Protein AF-A0AA96N0M4-F1 (afdb_monomer)

Sequence (70 aa):
MKRFLFAYRVVSTGTEGEFSVAMPDEEAAHKAIKARVADIEMTEEEDIEIGDLLKVLDLKDNYYECEGCT

Radius of gyration: 13.31 Å; Cα contacts (8 Å, |Δi|>4): 115; chains: 1; bounding box: 30×16×36 Å

Mean predicted aligned error: 6.76 Å

pLDDT: mean 87.13, std 16.37, range [39.91, 97.12]

Structure (mmCIF, N/CA/C/O backbone):
data_AF-A0AA96N0M4-F1
#
_entry.id   AF-A0AA96N0M4-F1
#
loop_
_atom_site.group_PDB
_atom_site.id
_atom_site.type_symbol
_atom_site.label_atom_id
_atom_site.label_alt_id
_atom_site.label_comp_id
_atom_site.label_asym_id
_atom_site.label_entity_id
_atom_site.label_seq_id
_atom_site.pdbx_PDB_ins_code
_atom_site.Cartn_x
_atom_site.Cartn_y
_ato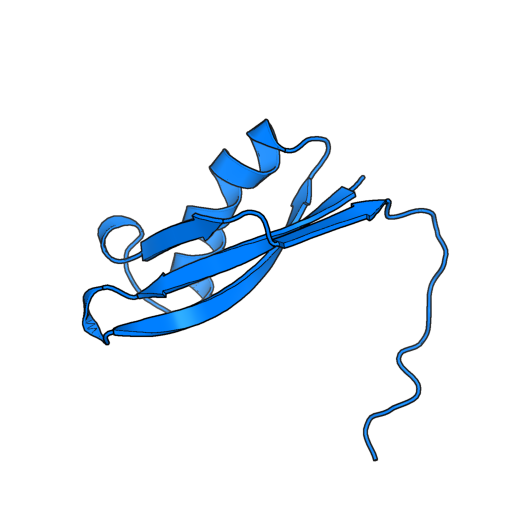m_site.Cartn_z
_atom_site.occupancy
_atom_site.B_iso_or_equiv
_atom_site.auth_seq_id
_atom_site.auth_comp_id
_atom_site.auth_asym_id
_atom_site.auth_atom_id
_atom_site.pdbx_PDB_model_num
ATOM 1 N N . MET A 1 1 ? 8.546 3.936 -14.849 1.00 85.56 1 MET A N 1
ATOM 2 C CA . MET A 1 1 ? 7.841 3.926 -13.546 1.00 85.56 1 MET A CA 1
ATOM 3 C C . MET A 1 1 ? 7.425 2.486 -13.281 1.00 85.56 1 MET A C 1
ATOM 5 O O . MET A 1 1 ? 7.221 1.760 -14.246 1.00 85.56 1 MET A O 1
ATOM 9 N N . LYS A 1 2 ? 7.358 2.033 -12.033 1.00 91.19 2 LYS A N 1
ATOM 10 C CA . LYS A 1 2 ? 7.020 0.643 -11.699 1.00 91.19 2 LYS A CA 1
ATOM 11 C C . LYS A 1 2 ? 5.763 0.620 -10.847 1.00 91.19 2 LYS A C 1
ATOM 13 O O . LYS A 1 2 ? 5.555 1.519 -10.041 1.00 91.19 2 LYS A O 1
ATOM 18 N N . ARG A 1 3 ? 4.913 -0.381 -11.043 1.00 94.12 3 ARG A N 1
ATOM 19 C CA . ARG A 1 3 ? 3.744 -0.635 -10.207 1.00 94.12 3 ARG A CA 1
ATOM 20 C C . ARG A 1 3 ? 4.084 -1.734 -9.210 1.00 94.12 3 ARG A C 1
ATOM 22 O O . ARG A 1 3 ? 4.415 -2.844 -9.613 1.00 94.12 3 ARG A O 1
ATOM 29 N N . PHE A 1 4 ? 4.008 -1.394 -7.933 1.00 94.81 4 PHE A N 1
ATOM 30 C CA . PHE A 1 4 ? 4.303 -2.262 -6.799 1.00 94.81 4 PHE A CA 1
ATOM 31 C C . PHE A 1 4 ? 2.983 -2.655 -6.148 1.00 94.81 4 PHE A C 1
ATOM 33 O O . PHE A 1 4 ? 2.235 -1.764 -5.754 1.00 94.81 4 PHE A O 1
ATOM 40 N N . LEU A 1 5 ? 2.678 -3.949 -6.102 1.00 96.25 5 LEU A N 1
ATOM 41 C CA . LEU A 1 5 ? 1.490 -4.517 -5.465 1.00 96.25 5 LEU A CA 1
ATOM 42 C C . LEU A 1 5 ? 1.869 -5.034 -4.080 1.00 96.25 5 LEU A C 1
ATOM 44 O O . LEU A 1 5 ? 2.716 -5.921 -3.983 1.00 96.25 5 LEU A O 1
ATOM 48 N N . PHE A 1 6 ? 1.226 -4.509 -3.045 1.00 97.06 6 PHE A N 1
ATOM 49 C CA . PHE A 1 6 ? 1.436 -4.896 -1.654 1.00 97.06 6 PHE A CA 1
ATOM 50 C C . PHE A 1 6 ? 0.199 -5.587 -1.098 1.00 97.06 6 PHE A C 1
ATOM 52 O O . PHE A 1 6 ? -0.922 -5.177 -1.405 1.00 97.06 6 PHE A O 1
ATOM 59 N N . ALA A 1 7 ? 0.418 -6.575 -0.236 1.00 97.12 7 ALA A N 1
ATOM 60 C CA . ALA A 1 7 ? -0.598 -7.002 0.712 1.00 97.12 7 ALA A CA 1
ATOM 61 C C . ALA A 1 7 ? -0.771 -5.928 1.796 1.00 97.12 7 ALA A C 1
ATOM 63 O O . ALA A 1 7 ? 0.197 -5.276 2.199 1.00 97.12 7 ALA A O 1
ATOM 64 N N . TYR A 1 8 ? -1.986 -5.758 2.300 1.00 96.50 8 TYR A N 1
ATOM 65 C CA . TYR A 1 8 ? -2.251 -4.950 3.484 1.00 96.50 8 TYR A CA 1
ATOM 66 C C . TYR A 1 8 ? -3.327 -5.586 4.355 1.00 96.50 8 TYR A C 1
ATOM 68 O O . TYR A 1 8 ? -4.111 -6.424 3.903 1.00 96.50 8 TYR A O 1
ATOM 76 N N . ARG A 1 9 ? -3.373 -5.138 5.606 1.00 96.62 9 ARG A 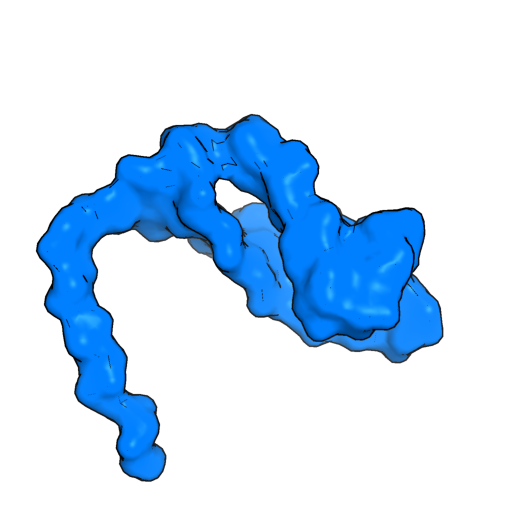N 1
ATOM 77 C CA . ARG A 1 9 ? -4.416 -5.469 6.564 1.00 96.62 9 ARG A CA 1
ATOM 78 C C . ARG A 1 9 ? -4.895 -4.217 7.288 1.00 96.62 9 ARG A C 1
ATOM 80 O O . ARG A 1 9 ? -4.086 -3.407 7.732 1.00 96.62 9 ARG A O 1
ATOM 87 N N . VAL A 1 10 ? -6.208 -4.098 7.432 1.00 96.31 10 VAL A N 1
ATOM 88 C CA . VAL A 1 10 ? -6.871 -3.112 8.288 1.00 96.31 10 VAL A CA 1
ATOM 89 C C . VAL A 1 10 ? -7.014 -3.722 9.680 1.00 96.31 10 VAL A C 1
ATOM 91 O O . VAL A 1 10 ? -7.703 -4.730 9.852 1.00 96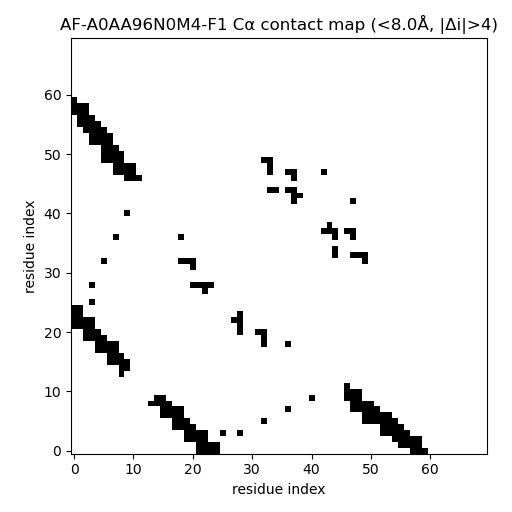.31 10 VAL A O 1
ATOM 94 N N . VAL A 1 11 ? -6.353 -3.147 10.680 1.00 94.88 11 VAL A N 1
ATOM 95 C CA . VAL A 1 11 ? -6.270 -3.710 12.036 1.00 94.88 11 VAL A CA 1
ATOM 96 C C . VAL A 1 11 ? -7.642 -3.718 12.707 1.00 94.88 11 VAL A C 1
ATOM 98 O O . VAL A 1 11 ? -8.050 -4.753 13.239 1.00 94.88 11 VAL A O 1
ATOM 101 N N . SER A 1 12 ? -8.391 -2.615 12.626 1.00 91.31 12 SER A N 1
ATOM 102 C CA . SER A 1 12 ? -9.692 -2.468 13.290 1.00 91.31 12 SER A CA 1
ATOM 103 C C . SER A 1 12 ? -10.758 -3.435 12.784 1.00 91.31 12 SER A C 1
ATOM 105 O O . SER A 1 12 ? -11.601 -3.887 13.560 1.00 91.31 12 SER A O 1
ATOM 107 N N . THR A 1 13 ? -10.745 -3.764 11.491 1.00 92.69 13 THR A N 1
ATOM 108 C CA . THR A 1 13 ? -11.750 -4.655 10.885 1.00 92.69 13 THR A CA 1
ATOM 109 C C . THR A 1 13 ? -11.236 -6.079 10.688 1.00 92.69 13 THR A C 1
ATOM 111 O O . THR A 1 13 ? -12.029 -7.005 10.532 1.00 92.69 13 THR A O 1
ATOM 114 N N . GLY A 1 14 ? -9.914 -6.270 10.702 1.00 91.94 14 GLY A N 1
ATOM 115 C CA . GLY A 1 14 ? -9.263 -7.521 10.331 1.00 91.94 14 GLY A CA 1
ATOM 116 C C . GLY A 1 14 ? -9.296 -7.813 8.830 1.00 91.94 14 GLY A C 1
ATOM 117 O O . GLY A 1 14 ? -8.928 -8.918 8.444 1.00 91.94 14 GLY A O 1
ATOM 118 N N . THR A 1 15 ? -9.736 -6.861 8.003 1.00 92.88 15 THR A N 1
ATOM 119 C CA . THR A 1 15 ? -9.834 -7.033 6.548 1.00 92.88 15 THR A CA 1
ATOM 120 C C . THR A 1 15 ? -8.444 -7.077 5.934 1.00 92.88 15 THR A C 1
ATOM 122 O O . THR A 1 15 ? -7.603 -6.235 6.240 1.00 92.88 15 THR A O 1
ATOM 125 N N . GLU A 1 16 ? -8.212 -8.044 5.055 1.00 95.00 16 GLU A N 1
ATOM 126 C CA . GLU A 1 16 ? -6.983 -8.176 4.277 1.00 95.00 16 GLU A CA 1
ATOM 127 C C . GLU A 1 16 ? -7.277 -7.850 2.813 1.00 95.00 16 GLU A C 1
ATOM 129 O O . GLU A 1 16 ? -8.348 -8.177 2.295 1.00 95.00 16 GLU A O 1
ATOM 134 N N . GLY A 1 17 ? -6.326 -7.209 2.143 1.00 93.88 17 GLY A N 1
ATOM 135 C CA . GLY A 1 17 ? -6.476 -6.802 0.755 1.00 93.88 17 GLY A CA 1
ATOM 136 C C . GLY A 1 17 ? -5.141 -6.628 0.052 1.00 93.88 17 GLY A C 1
ATOM 137 O O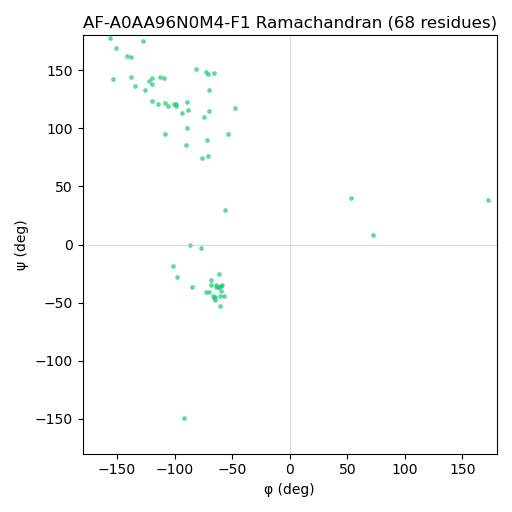 . GLY A 1 17 ? -4.066 -6.776 0.635 1.00 93.88 17 GLY A O 1
ATOM 138 N N . GLU A 1 18 ? -5.216 -6.305 -1.234 1.00 96.06 18 GLU A N 1
ATOM 139 C CA . GLU A 1 18 ? -4.051 -6.023 -2.060 1.00 96.06 18 GLU A CA 1
ATOM 140 C C . GLU A 1 18 ? -4.221 -4.656 -2.713 1.00 96.06 18 GLU A C 1
ATOM 142 O O . GLU A 1 18 ? -5.267 -4.351 -3.290 1.00 96.06 18 GLU A O 1
ATOM 147 N N . PHE A 1 19 ? -3.186 -3.823 -2.656 1.00 95.25 19 PHE A N 1
ATOM 148 C CA . PHE A 1 19 ? -3.221 -2.515 -3.294 1.00 95.25 19 PHE A CA 1
ATOM 149 C C . PHE A 1 19 ? -1.911 -2.202 -4.002 1.00 95.25 19 PHE A C 1
ATOM 151 O O . PHE A 1 19 ? -0.830 -2.579 -3.548 1.00 95.25 19 PHE A O 1
ATOM 158 N N . SER A 1 20 ? -2.001 -1.521 -5.150 1.00 93.50 20 SER A N 1
ATOM 159 C CA . SER A 1 20 ? -0.824 -1.211 -5.959 1.00 93.50 20 SER A CA 1
ATOM 160 C C . SER A 1 20 ? -0.592 0.278 -6.158 1.00 93.50 20 SER A C 1
ATOM 162 O O . SER A 1 20 ? -1.508 1.036 -6.473 1.00 93.50 20 SER A O 1
ATOM 164 N N . VAL A 1 21 ? 0.672 0.689 -6.056 1.00 94.38 21 VAL A N 1
ATOM 165 C CA . VAL A 1 21 ? 1.109 2.073 -6.279 1.00 94.38 21 VAL A CA 1
ATOM 166 C C . VAL A 1 21 ? 2.154 2.142 -7.382 1.00 94.38 21 VAL A C 1
ATOM 168 O O . VAL A 1 21 ? 3.021 1.277 -7.503 1.00 94.38 21 VAL A O 1
ATOM 171 N N . ALA A 1 22 ? 2.058 3.177 -8.217 1.00 93.88 22 ALA A N 1
ATOM 172 C CA . ALA A 1 22 ? 3.028 3.446 -9.269 1.00 93.88 22 ALA A CA 1
ATOM 173 C C . ALA A 1 22 ? 4.093 4.420 -8.749 1.00 93.88 22 ALA A C 1
ATOM 175 O O . ALA A 1 22 ? 3.776 5.574 -8.474 1.00 93.88 22 ALA A O 1
ATOM 176 N N . MET A 1 23 ? 5.334 3.953 -8.615 1.00 94.81 23 MET A N 1
ATOM 177 C CA . MET A 1 23 ? 6.461 4.710 -8.064 1.00 94.81 23 MET A CA 1
ATOM 178 C C . MET A 1 23 ? 7.754 4.484 -8.865 1.00 94.81 23 MET A C 1
ATOM 180 O O . MET A 1 23 ? 7.831 3.550 -9.672 1.00 94.81 23 MET A O 1
ATOM 184 N N . PRO A 1 24 ? 8.767 5.362 -8.735 1.00 92.62 24 PRO A N 1
ATOM 185 C CA . PRO A 1 24 ? 10.055 5.176 -9.410 1.00 92.62 24 PRO A CA 1
ATOM 186 C C . PRO A 1 24 ? 10.806 3.928 -8.921 1.00 92.62 24 PRO A C 1
ATOM 188 O O . PRO A 1 24 ? 11.409 3.219 -9.730 1.00 92.62 24 PRO A O 1
ATOM 191 N N . ASP A 1 25 ? 10.710 3.637 -7.628 1.00 93.50 25 ASP A N 1
ATOM 192 C CA . ASP A 1 25 ? 11.419 2.571 -6.929 1.00 93.50 25 ASP A CA 1
ATOM 193 C C . ASP A 1 25 ? 10.601 2.057 -5.730 1.00 93.50 25 ASP A C 1
ATOM 195 O O . ASP A 1 25 ? 9.566 2.621 -5.368 1.00 93.50 25 ASP A O 1
ATOM 199 N N . GLU A 1 26 ? 11.055 0.944 -5.158 1.00 92.81 26 GLU A N 1
ATOM 200 C CA . GLU A 1 26 ? 10.374 0.231 -4.074 1.00 92.81 26 GLU A CA 1
ATOM 201 C C . GLU A 1 26 ? 10.367 1.026 -2.761 1.00 92.81 26 GLU A C 1
ATOM 203 O O . GLU A 1 26 ? 9.371 1.013 -2.040 1.00 92.81 26 GLU A O 1
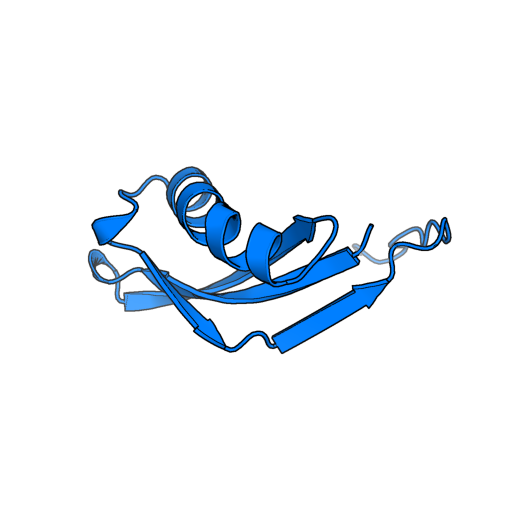ATOM 208 N N . GLU A 1 27 ? 11.430 1.783 -2.473 1.00 94.44 27 GLU A N 1
ATOM 209 C CA . GLU A 1 27 ? 11.515 2.608 -1.265 1.00 94.44 27 GLU A CA 1
ATOM 210 C C . GLU A 1 27 ? 10.460 3.723 -1.300 1.00 94.44 27 GLU A C 1
ATOM 212 O O . GLU A 1 27 ? 9.733 3.945 -0.328 1.00 94.44 27 GLU A O 1
ATOM 217 N N . ALA A 1 28 ? 10.320 4.393 -2.446 1.00 94.50 28 ALA A N 1
ATOM 218 C CA . ALA A 1 28 ? 9.260 5.367 -2.674 1.00 94.50 28 ALA A CA 1
ATOM 219 C C . ALA A 1 28 ? 7.861 4.730 -2.591 1.00 94.50 28 ALA A C 1
ATOM 221 O O . ALA A 1 28 ? 6.929 5.351 -2.075 1.00 94.50 28 ALA A O 1
ATOM 222 N N . ALA A 1 29 ? 7.709 3.487 -3.061 1.00 94.75 29 ALA A N 1
ATOM 223 C CA . ALA A 1 29 ? 6.459 2.738 -2.976 1.00 94.75 29 ALA A CA 1
ATOM 224 C C . ALA A 1 29 ? 6.062 2.430 -1.527 1.00 94.75 29 ALA A C 1
ATOM 226 O O . ALA A 1 29 ? 4.935 2.736 -1.140 1.00 94.75 29 ALA A O 1
ATOM 227 N N . HIS A 1 30 ? 6.991 1.934 -0.706 1.00 93.44 30 HIS A N 1
ATOM 228 C CA . HIS A 1 30 ? 6.753 1.664 0.716 1.00 93.44 30 HIS A CA 1
ATOM 229 C C . HIS A 1 30 ? 6.382 2.919 1.511 1.00 93.44 30 HIS A C 1
ATOM 231 O O . HIS A 1 30 ? 5.528 2.858 2.392 1.00 93.44 30 HIS A O 1
ATOM 237 N N . LYS A 1 31 ? 6.982 4.072 1.194 1.00 94.00 31 LYS A N 1
ATOM 238 C CA . LYS A 1 31 ? 6.646 5.340 1.864 1.00 94.00 31 LYS A CA 1
ATOM 239 C C . LYS A 1 31 ? 5.238 5.828 1.533 1.00 94.00 31 LYS A C 1
ATOM 241 O O . LYS A 1 31 ? 4.623 6.504 2.346 1.00 94.00 31 LYS A O 1
ATOM 246 N N . ALA A 1 32 ? 4.744 5.520 0.337 1.00 94.56 32 ALA A N 1
ATOM 247 C CA . ALA A 1 32 ? 3.473 6.044 -0.142 1.00 94.56 32 ALA A CA 1
ATOM 248 C C . ALA A 1 32 ? 2.297 5.082 0.032 1.00 94.56 32 ALA A C 1
ATOM 250 O O . ALA A 1 32 ? 1.164 5.541 0.142 1.00 94.56 32 ALA A O 1
ATOM 251 N N . ILE A 1 33 ? 2.536 3.767 0.026 1.00 95.50 33 ILE A N 1
ATOM 252 C CA . ILE A 1 33 ? 1.467 2.762 0.024 1.00 95.50 33 ILE A CA 1
ATOM 253 C C . ILE A 1 33 ? 0.558 2.887 1.248 1.00 95.50 33 ILE A C 1
ATOM 255 O O . ILE A 1 33 ? -0.656 2.815 1.100 1.00 95.50 33 ILE A O 1
ATOM 259 N N . LYS A 1 34 ? 1.127 3.161 2.425 1.00 95.19 34 LYS A N 1
ATOM 260 C CA . LYS A 1 34 ? 0.383 3.231 3.685 1.00 95.19 34 LYS A CA 1
ATOM 261 C C . LYS A 1 34 ? -0.696 4.317 3.673 1.00 95.19 34 LYS A C 1
ATOM 263 O O . LYS A 1 34 ? -1.870 4.001 3.839 1.00 95.19 34 LYS A O 1
ATOM 268 N N . ALA A 1 35 ? -0.321 5.551 3.338 1.00 96.12 35 ALA A N 1
ATOM 269 C CA . ALA A 1 35 ? -1.259 6.661 3.182 1.00 96.12 35 ALA A CA 1
ATOM 270 C C . ALA A 1 35 ? -2.319 6.403 2.096 1.00 96.12 35 ALA A C 1
ATOM 272 O O . ALA A 1 35 ? -3.470 6.802 2.238 1.00 96.12 35 ALA A O 1
ATOM 273 N N . ARG A 1 36 ? -1.948 5.723 1.000 1.00 95.50 36 ARG A N 1
ATOM 274 C CA . ARG A 1 36 ? -2.880 5.406 -0.097 1.00 95.50 36 ARG A CA 1
ATOM 275 C C . ARG A 1 36 ? -3.923 4.367 0.295 1.00 95.50 36 ARG A C 1
ATOM 277 O O . ARG A 1 36 ? -5.075 4.506 -0.094 1.00 95.50 36 ARG A O 1
ATOM 284 N N . VAL A 1 37 ? -3.511 3.337 1.026 1.00 95.81 37 VAL A N 1
ATOM 285 C CA . VAL A 1 37 ? -4.422 2.313 1.541 1.00 95.81 37 VAL A CA 1
ATOM 286 C C . VAL A 1 37 ? -5.357 2.925 2.582 1.00 95.81 37 VAL A C 1
ATOM 288 O O . VAL A 1 37 ? -6.558 2.708 2.496 1.00 95.81 37 VAL A O 1
ATOM 291 N N . ALA A 1 38 ? -4.835 3.748 3.496 1.00 95.31 38 ALA A N 1
ATOM 292 C CA . ALA A 1 38 ? -5.641 4.437 4.504 1.00 95.31 38 ALA A CA 1
ATOM 293 C C . ALA A 1 38 ? -6.754 5.302 3.877 1.00 95.31 38 ALA A C 1
ATOM 295 O O . ALA A 1 38 ? -7.909 5.216 4.284 1.00 95.31 38 ALA A O 1
ATOM 296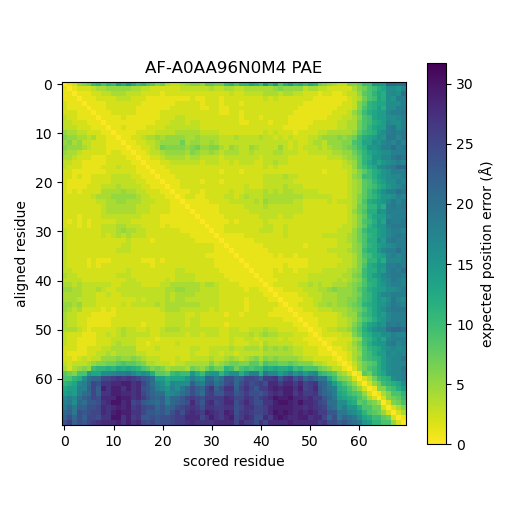 N N . ASP A 1 39 ? -6.427 6.064 2.827 1.00 95.75 39 ASP A N 1
ATOM 297 C CA . ASP A 1 39 ? -7.389 6.886 2.079 1.00 95.75 39 ASP A CA 1
ATOM 298 C C . ASP A 1 39 ? -8.513 6.049 1.437 1.00 95.75 39 ASP A C 1
ATOM 300 O O . ASP A 1 39 ? -9.689 6.395 1.548 1.00 95.75 39 ASP A O 1
ATOM 304 N N . ILE A 1 40 ? -8.170 4.916 0.816 1.00 93.62 40 ILE A N 1
ATOM 305 C CA . ILE A 1 40 ? -9.134 4.042 0.122 1.00 93.62 40 ILE A CA 1
ATOM 306 C C . ILE A 1 40 ? -10.019 3.271 1.099 1.00 93.62 40 ILE A C 1
ATOM 308 O O . ILE A 1 40 ? -11.221 3.150 0.868 1.00 93.62 40 ILE A O 1
ATOM 312 N N . GLU A 1 41 ? -9.440 2.779 2.191 1.00 93.50 41 GLU A N 1
ATOM 313 C CA . GLU A 1 41 ? -10.164 2.088 3.262 1.00 93.50 41 GLU A CA 1
ATOM 314 C C . GLU A 1 41 ? -10.917 3.063 4.180 1.00 93.50 41 GLU A C 1
ATOM 316 O O . GLU A 1 41 ? -11.636 2.636 5.081 1.00 93.50 41 GLU A O 1
ATOM 321 N N . MET A 1 42 ? -10.779 4.376 3.951 1.00 93.44 42 MET A N 1
ATOM 322 C CA . MET A 1 42 ? -11.378 5.439 4.761 1.00 93.44 42 MET A CA 1
ATOM 323 C C . MET A 1 42 ? -11.042 5.291 6.255 1.00 93.44 42 MET A C 1
ATOM 325 O O . MET A 1 42 ? -11.891 5.510 7.122 1.00 93.44 42 MET A O 1
ATOM 329 N N . THR A 1 43 ? -9.798 4.910 6.547 1.00 94.25 43 THR A N 1
ATOM 330 C CA . THR A 1 43 ? -9.277 4.683 7.901 1.00 94.25 43 THR A CA 1
ATOM 331 C C . THR A 1 43 ? -7.986 5.473 8.130 1.00 94.25 43 THR A C 1
ATOM 333 O O . THR A 1 43 ? -7.476 6.148 7.235 1.00 94.25 43 THR A O 1
ATOM 336 N N . GLU A 1 44 ? -7.463 5.435 9.350 1.00 95.25 44 GLU A N 1
ATOM 337 C CA . GLU A 1 44 ? -6.212 6.102 9.710 1.00 95.25 44 GLU A CA 1
ATOM 338 C C . GLU A 1 44 ? -5.001 5.255 9.308 1.00 95.25 44 GLU A C 1
ATOM 340 O O . GLU A 1 44 ? -5.048 4.027 9.306 1.00 95.25 44 GLU A O 1
ATOM 345 N N . GLU A 1 45 ? -3.867 5.896 9.010 1.00 94.69 45 GLU A N 1
ATOM 346 C CA . GLU A 1 45 ? -2.640 5.168 8.664 1.00 94.69 45 GLU A CA 1
ATOM 347 C C . GLU A 1 45 ? -2.203 4.218 9.787 1.00 94.69 45 GLU A C 1
ATOM 349 O O . GLU A 1 45 ? -1.688 3.137 9.522 1.00 94.69 45 GLU A O 1
ATOM 354 N N . GLU A 1 46 ? -2.417 4.584 11.048 1.00 95.25 46 GLU A N 1
ATOM 355 C CA . GLU A 1 46 ? -2.091 3.742 12.207 1.00 95.25 46 GLU A CA 1
ATOM 356 C C . GLU A 1 46 ? -2.864 2.417 12.219 1.00 95.25 46 GLU A C 1
ATOM 358 O O . GLU A 1 46 ? -2.362 1.425 12.7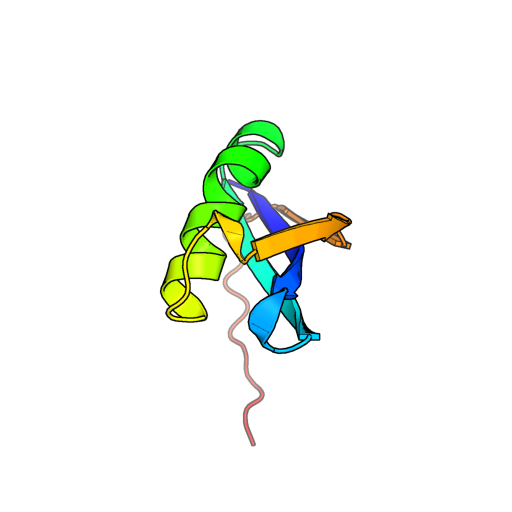43 1.00 95.25 46 GLU A O 1
ATOM 363 N N . ASP A 1 47 ? -4.032 2.387 11.577 1.00 95.62 47 ASP A N 1
ATOM 364 C CA . ASP A 1 47 ? -4.893 1.216 11.448 1.00 95.62 47 ASP A CA 1
ATOM 365 C C . ASP A 1 47 ? -4.532 0.335 10.237 1.00 95.62 47 ASP A C 1
ATOM 367 O O . ASP A 1 47 ? -5.161 -0.695 10.004 1.00 95.62 47 ASP A O 1
ATOM 371 N N . ILE A 1 48 ? -3.511 0.719 9.463 1.00 96.12 48 ILE A N 1
ATOM 372 C CA . ILE A 1 48 ? -3.034 -0.021 8.294 1.00 96.12 48 ILE A CA 1
ATOM 373 C C . ILE A 1 48 ? -1.685 -0.688 8.575 1.00 96.12 48 ILE A C 1
ATOM 375 O O . ILE A 1 48 ? -0.660 -0.032 8.810 1.00 96.12 48 ILE A O 1
ATOM 379 N N . GLU A 1 49 ? -1.663 -2.008 8.424 1.00 96.25 49 GLU A N 1
ATOM 380 C CA . GLU A 1 49 ? -0.450 -2.816 8.354 1.00 96.25 49 GLU A CA 1
ATOM 381 C C . GLU A 1 49 ? -0.144 -3.164 6.897 1.00 96.25 49 GLU A C 1
ATOM 383 O O . GLU A 1 49 ? -0.948 -3.784 6.203 1.00 96.25 49 GLU A O 1
ATOM 388 N N . ILE A 1 50 ? 1.034 -2.759 6.422 1.00 95.75 50 ILE A N 1
ATOM 389 C CA . ILE A 1 50 ? 1.525 -3.126 5.091 1.00 95.75 50 ILE A CA 1
ATOM 390 C C . ILE A 1 50 ? 2.301 -4.431 5.217 1.00 95.75 50 ILE A C 1
ATOM 392 O O . ILE A 1 50 ? 3.257 -4.511 5.988 1.00 95.75 50 ILE A O 1
ATOM 396 N N . GLY A 1 51 ? 1.867 -5.438 4.466 1.00 93.38 51 GLY A N 1
ATOM 397 C CA . GLY A 1 51 ? 2.486 -6.753 4.402 1.00 93.38 51 GLY A CA 1
ATOM 398 C C . GLY A 1 51 ? 3.520 -6.859 3.284 1.00 93.38 51 GLY A C 1
ATOM 399 O O . GLY A 1 51 ? 4.190 -5.890 2.917 1.00 93.38 51 GLY A O 1
ATOM 400 N N . ASP A 1 52 ? 3.647 -8.066 2.741 1.00 95.56 52 ASP A N 1
ATOM 401 C CA . ASP A 1 52 ? 4.638 -8.380 1.718 1.00 95.56 52 ASP A CA 1
ATOM 402 C C . ASP A 1 52 ? 4.392 -7.641 0.394 1.00 95.56 52 ASP A C 1
ATOM 404 O O . ASP A 1 52 ? 3.258 -7.411 -0.043 1.00 95.56 52 ASP A O 1
ATOM 408 N N . LEU A 1 53 ? 5.489 -7.319 -0.294 1.00 95.38 53 LEU A N 1
ATOM 409 C CA . LEU A 1 53 ? 5.462 -6.919 -1.694 1.00 95.38 53 LEU A CA 1
ATOM 410 C C . LEU A 1 53 ? 5.224 -8.161 -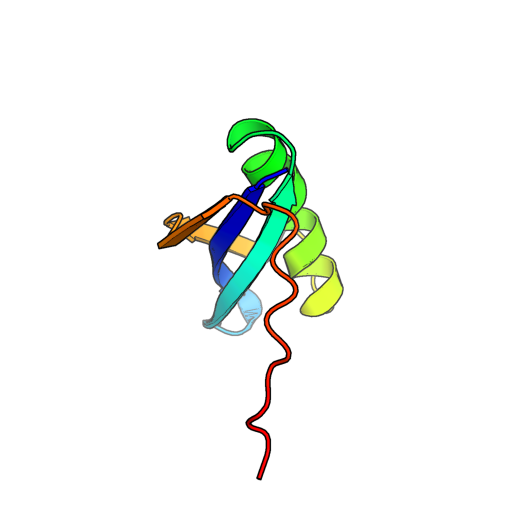2.562 1.00 95.38 53 LEU A C 1
ATOM 412 O O . LEU A 1 53 ? 6.102 -9.007 -2.722 1.00 95.38 53 LEU A O 1
ATOM 416 N N . LEU A 1 54 ? 4.040 -8.254 -3.158 1.00 94.25 54 LEU A N 1
ATOM 417 C CA . LEU A 1 54 ? 3.601 -9.424 -3.917 1.00 94.25 54 LEU A CA 1
ATOM 418 C C . LEU A 1 54 ? 4.085 -9.395 -5.366 1.00 94.25 54 LEU A C 1
ATOM 420 O O . LEU A 1 54 ? 4.386 -10.433 -5.959 1.00 94.25 54 LEU A O 1
ATOM 424 N N . LYS A 1 55 ? 4.131 -8.204 -5.977 1.00 92.50 55 LYS A N 1
ATOM 425 C CA . LYS A 1 55 ? 4.478 -8.068 -7.395 1.00 92.50 55 LYS A CA 1
ATOM 426 C C . LYS A 1 55 ? 5.075 -6.710 -7.724 1.00 92.50 55 LYS A C 1
ATOM 428 O O . LYS A 1 55 ? 4.585 -5.679 -7.277 1.00 92.50 55 LYS A O 1
ATOM 433 N N . VAL A 1 56 ? 6.059 -6.714 -8.620 1.00 93.56 56 VAL A N 1
ATOM 434 C CA . VAL A 1 56 ? 6.575 -5.506 -9.273 1.00 93.56 56 VAL A CA 1
ATOM 435 C C . VAL A 1 56 ? 6.369 -5.632 -10.774 1.00 93.56 56 VAL A C 1
ATOM 437 O O . VAL A 1 56 ? 6.815 -6.589 -11.403 1.00 93.56 56 VAL A O 1
ATOM 440 N N . LEU A 1 57 ? 5.667 -4.664 -11.350 1.00 90.12 57 LEU A N 1
ATOM 441 C CA . LEU A 1 57 ? 5.381 -4.571 -12.773 1.00 90.12 57 LEU A CA 1
ATOM 442 C C . LEU A 1 57 ? 6.079 -3.337 -13.334 1.00 90.12 57 LEU A C 1
ATOM 444 O O . LEU A 1 57 ? 5.804 -2.215 -12.913 1.00 90.12 57 LEU A O 1
ATOM 448 N N . ASP A 1 58 ? 6.959 -3.524 -14.310 1.00 88.00 58 ASP A N 1
ATOM 449 C CA . ASP A 1 58 ? 7.502 -2.398 -15.062 1.00 88.00 58 ASP A CA 1
ATOM 450 C C . ASP A 1 58 ? 6.395 -1.806 -15.940 1.00 88.00 58 ASP A C 1
ATOM 452 O O . ASP A 1 58 ? 5.904 -2.460 -16.864 1.00 88.00 58 ASP A O 1
ATOM 456 N N . LEU A 1 59 ? 6.003 -0.559 -15.661 1.00 80.69 59 LEU A N 1
ATOM 457 C CA . LEU A 1 59 ? 5.107 0.203 -16.525 1.00 80.69 59 LEU A CA 1
ATOM 458 C C . LEU A 1 59 ? 5.936 0.688 -17.720 1.00 80.69 59 LEU A C 1
ATOM 460 O O . LEU A 1 59 ? 6.350 1.845 -17.791 1.00 80.69 59 LEU A O 1
ATOM 464 N N . LYS A 1 60 ? 6.251 -0.239 -18.626 1.00 69.00 60 LYS A N 1
ATOM 465 C CA . LYS A 1 60 ? 6.499 0.100 -20.029 1.00 69.00 60 LYS A CA 1
ATOM 466 C C . LYS A 1 60 ? 5.141 0.446 -20.643 1.00 69.00 60 LYS A C 1
ATOM 468 O O . LYS A 1 60 ? 4.149 -0.130 -20.208 1.00 69.00 60 LYS A O 1
ATOM 473 N N . ASP A 1 61 ? 5.111 1.349 -21.620 1.00 54.91 61 ASP A N 1
ATOM 474 C CA . ASP A 1 61 ? 3.948 1.892 -22.362 1.00 54.91 61 ASP A CA 1
ATOM 475 C C . ASP A 1 61 ? 3.034 0.856 -23.070 1.00 54.91 61 ASP A C 1
ATOM 477 O O . ASP A 1 61 ? 2.420 1.127 -24.095 1.00 54.91 61 ASP A O 1
ATOM 481 N N . ASN A 1 62 ? 2.914 -0.363 -22.553 1.00 50.66 62 ASN A N 1
ATOM 482 C CA . ASN A 1 62 ? 1.998 -1.371 -23.050 1.00 50.66 62 ASN A CA 1
ATOM 483 C C . ASN A 1 62 ? 0.672 -1.216 -22.308 1.00 50.66 62 ASN A C 1
ATOM 485 O O . ASN A 1 62 ? 0.424 -1.850 -21.281 1.00 50.66 62 ASN A O 1
ATOM 489 N N . TYR A 1 63 ? -0.150 -0.320 -22.845 1.00 47.78 63 TYR A N 1
ATOM 490 C CA . TYR A 1 63 ? -1.590 -0.287 -22.645 1.00 47.78 63 TYR A CA 1
ATOM 491 C C . TYR A 1 63 ? -2.146 -1.674 -23.004 1.00 47.78 63 TYR A C 1
ATOM 493 O O . TYR A 1 63 ? -2.335 -1.995 -24.171 1.00 47.78 63 TYR A O 1
ATOM 501 N N . TYR A 1 64 ? -2.319 -2.539 -22.006 1.00 48.38 64 TYR A N 1
ATOM 502 C CA . TYR A 1 64 ? -3.181 -3.704 -22.145 1.00 48.38 64 TYR A CA 1
ATOM 503 C C . TYR A 1 64 ? -4.568 -3.242 -21.730 1.00 48.38 64 TYR A C 1
ATOM 505 O O . TYR A 1 64 ? -4.848 -3.074 -20.541 1.00 48.38 64 TYR A O 1
ATOM 513 N N . GLU A 1 65 ? -5.400 -2.966 -22.732 1.00 43.47 65 GLU A N 1
ATOM 514 C CA . GLU A 1 65 ? -6.846 -2.890 -22.571 1.00 43.47 65 GLU A CA 1
ATOM 515 C C . GLU A 1 65 ? -7.277 -4.126 -21.788 1.00 43.47 65 GLU A C 1
ATOM 517 O O . GLU A 1 65 ? -7.046 -5.262 -22.204 1.00 43.47 65 GLU A O 1
ATOM 522 N N . CYS A 1 66 ? -7.841 -3.908 -20.604 1.00 50.81 66 CYS A N 1
ATOM 523 C CA . CYS A 1 66 ? -8.525 -4.960 -19.878 1.00 50.81 66 CYS A CA 1
ATOM 524 C C . CYS A 1 66 ? -9.833 -5.241 -20.635 1.00 50.81 66 CYS A C 1
ATOM 526 O O . CYS A 1 66 ? -10.901 -4.765 -20.255 1.00 50.81 66 CYS A O 1
ATOM 528 N N . GLU A 1 67 ? -9.744 -5.951 -21.759 1.00 51.53 67 GLU A N 1
ATOM 529 C CA . GLU A 1 67 ? -10.893 -6.596 -22.384 1.00 51.53 67 GLU A CA 1
ATOM 530 C C . GLU A 1 67 ? -11.285 -7.781 -21.496 1.00 51.53 67 GLU A C 1
ATOM 532 O O . GLU A 1 67 ? -10.751 -8.882 -21.628 1.00 51.53 67 GLU A O 1
ATOM 537 N N . GLY A 1 68 ? -12.165 -7.548 -20.520 1.00 45.91 68 GLY A N 1
ATOM 538 C CA . GLY A 1 68 ? -12.583 -8.636 -19.638 1.00 45.91 68 GLY A CA 1
ATOM 539 C C . GLY A 1 68 ? -13.435 -8.272 -18.431 1.00 45.91 68 GLY A C 1
ATOM 540 O O . GLY A 1 68 ? -13.252 -8.882 -17.386 1.00 45.91 68 GLY A O 1
ATOM 541 N N . CYS A 1 69 ? -14.370 -7.329 -18.551 1.00 50.03 69 CYS A N 1
ATOM 542 C CA . CYS A 1 69 ? -15.564 -7.358 -17.702 1.00 50.03 69 CYS A CA 1
ATOM 543 C C . CYS A 1 69 ? -16.754 -7.758 -18.583 1.00 50.03 69 CYS A C 1
ATOM 545 O O . CYS A 1 69 ? -17.331 -6.922 -19.276 1.00 50.03 69 CYS A O 1
ATOM 547 N N . THR A 1 70 ? -17.081 -9.050 -18.591 1.00 39.91 70 THR A N 1
ATOM 548 C 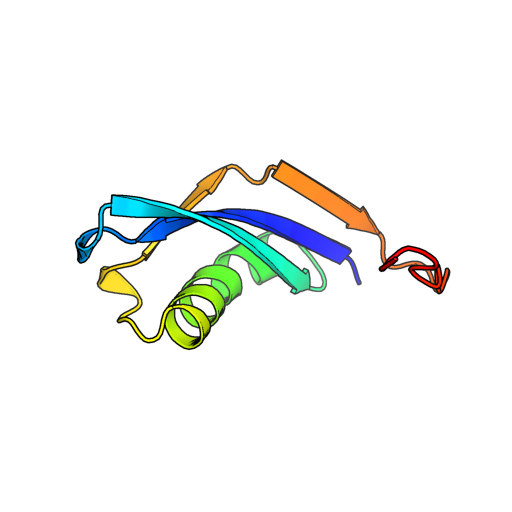CA . THR A 1 70 ? -18.400 -9.585 -18.962 1.00 39.91 70 THR A CA 1
ATOM 549 C C . THR A 1 70 ? -18.906 -10.408 -17.794 1.00 39.91 70 THR A C 1
ATOM 551 O O . THR A 1 70 ? -18.075 -11.143 -17.215 1.00 39.91 70 THR A O 1
#

Nearest PDB structures (foldseek):
  9e6q-assembly1_AR  TM=6.809E-01  e=1.397E-01  Pyrobaculum calidifontis JCM 11548
  8eth-assembly1_S  TM=7.049E-01  e=2.179E-01  Schizosaccharomyces pombe
  4v9f-assembly1_6  TM=6.170E-01  e=1.488E-01  Haloarcula marismortui ATCC 43049
  5it7-assembly1_SS  TM=6.398E-01  e=4.670E-01  Kluyveromyces lactis
  6uz7-assembly1_AS  TM=5.751E-01  e=4.113E-01  Kluyveromyces lactis

Secondary structure (DSSP, 8-state):
-EEEEEEEEETTT--EEEEEEEESSHHHHHHHHHHHHHHHTTS-GGGEEEEEEEEEEE--S---------

Solvent-accessible surface area (backbone atoms only — not comparable to full-atom values): 4240 Å² total; per-residue (Å²): 87,29,35,41,30,26,34,34,33,34,64,89,80,65,48,72,50,77,53,70,44,77,25,86,46,68,72,60,31,64,70,46,46,50,60,52,51,14,62,75,71,73,48,55,50,90,40,50,47,78,58,57,78,75,44,79,42,77,58,60,94,71,82,72,78,82,85,75,90,127

Foldseek 3Di:
DKKWKWWKAQQVVRDIDIDIDDDPDDVRRVVVVLVVVCVVVVHDSVRMDIHDGPDMGPPDVPPDDPPDDD